Protein AF-A0A1C6EVN4-F1 (afdb_monomer)

Foldseek 3Di:
DDDDDDPDDDDDPDCCVVDVVVVDDDDDDDDDDPPVRVVVVVVCVVDPNDDQVVQEQEEEEQVPVVVLVVCVVVPRGHDYHYDD

Sequence (84 aa):
MCVGLPTKPITFHDMTDDLVYREVQLTGVSGRKIWETWEDFAKVMKGPYFKLDQVIGGRFPMKDFEAALAQIHSGVPGKMILYP

Radius of gyration: 18.88 Å; Cα contacts (8 Å, |Δi|>4): 67; chains: 1; bounding box: 30×33×48 Å

Structure (mmCIF, N/CA/C/O backbone):
data_AF-A0A1C6EVN4-F1
#
_entry.id   AF-A0A1C6EVN4-F1
#
loop_
_atom_site.group_PDB
_atom_site.id
_atom_site.type_symbol
_atom_site.label_atom_id
_atom_site.label_alt_id
_atom_site.label_comp_id
_atom_site.label_asym_id
_atom_site.label_entity_id
_atom_site.label_seq_id
_atom_site.pdbx_PDB_ins_code
_atom_site.Cartn_x
_atom_site.Cartn_y
_atom_site.Cartn_z
_atom_site.occupancy
_atom_site.B_iso_or_equiv
_atom_site.auth_seq_id
_atom_site.auth_comp_id
_atom_site.auth_asym_id
_atom_site.auth_atom_id
_atom_site.pdbx_PDB_model_num
ATOM 1 N N . MET A 1 1 ? 3.074 2.830 -11.487 1.00 68.88 1 MET A N 1
ATOM 2 C CA . MET A 1 1 ? 3.355 2.494 -10.072 1.00 68.88 1 MET A CA 1
ATOM 3 C C . MET A 1 1 ? 2.879 1.073 -9.819 1.00 68.88 1 MET A C 1
ATOM 5 O O . MET A 1 1 ? 1.730 0.782 -10.125 1.00 68.88 1 MET A O 1
ATOM 9 N N . CYS A 1 2 ? 3.741 0.201 -9.300 1.00 85.69 2 CYS A N 1
ATOM 10 C CA . CYS A 1 2 ? 3.421 -1.207 -9.059 1.00 85.69 2 CYS A CA 1
ATOM 11 C C . CYS A 1 2 ? 3.321 -1.480 -7.553 1.00 85.69 2 CYS A C 1
ATOM 13 O O . CYS A 1 2 ? 4.317 -1.339 -6.849 1.00 85.69 2 CYS A O 1
ATOM 15 N N . VAL A 1 3 ? 2.128 -1.868 -7.082 1.00 85.75 3 VAL A N 1
ATOM 16 C CA . VAL A 1 3 ? 1.824 -2.198 -5.668 1.00 85.75 3 VAL A CA 1
ATOM 17 C C . VAL A 1 3 ? 1.282 -3.626 -5.481 1.00 85.75 3 VAL A C 1
ATOM 19 O O . VAL A 1 3 ? 0.887 -4.006 -4.383 1.00 85.75 3 VAL A O 1
ATOM 22 N N . GLY A 1 4 ? 1.231 -4.419 -6.555 1.00 85.06 4 GLY A N 1
ATOM 23 C CA . GLY A 1 4 ? 0.751 -5.801 -6.535 1.00 85.06 4 GLY A CA 1
ATOM 24 C C . GLY A 1 4 ? 1.884 -6.816 -6.395 1.00 85.06 4 GLY A C 1
ATOM 25 O O . GLY A 1 4 ? 3.011 -6.557 -6.812 1.00 85.06 4 GLY A O 1
ATOM 26 N N . LEU A 1 5 ? 1.559 -7.988 -5.846 1.00 88.81 5 LEU A N 1
ATOM 27 C CA . LEU A 1 5 ? 2.456 -9.141 -5.759 1.00 88.81 5 LEU A CA 1
ATOM 28 C C . LEU A 1 5 ? 2.033 -10.179 -6.815 1.00 88.81 5 LEU A C 1
ATOM 30 O O . LEU A 1 5 ? 1.129 -10.975 -6.550 1.00 88.81 5 LEU A O 1
ATOM 34 N N . PRO A 1 6 ? 2.607 -10.148 -8.031 1.00 89.62 6 PRO A N 1
ATOM 35 C CA . PRO A 1 6 ? 2.285 -11.125 -9.063 1.00 89.62 6 PRO A CA 1
ATOM 36 C C . PRO A 1 6 ? 2.790 -12.514 -8.658 1.00 89.62 6 PRO A C 1
ATOM 38 O O . PRO A 1 6 ? 3.899 -12.674 -8.156 1.00 89.62 6 PRO A O 1
ATOM 41 N N . THR A 1 7 ? 1.975 -13.537 -8.904 1.00 92.19 7 THR A N 1
ATOM 42 C CA . THR A 1 7 ? 2.300 -14.940 -8.591 1.00 92.19 7 THR A CA 1
ATOM 43 C C . THR A 1 7 ? 3.102 -15.638 -9.693 1.00 92.19 7 THR A C 1
ATOM 45 O O . THR A 1 7 ? 3.580 -16.753 -9.498 1.00 92.19 7 THR A O 1
ATOM 48 N N . LYS A 1 8 ? 3.251 -14.996 -10.857 1.00 93.75 8 LYS A N 1
ATOM 49 C CA . LYS A 1 8 ? 4.006 -15.480 -12.020 1.00 93.75 8 LYS A CA 1
ATOM 50 C C . LYS A 1 8 ? 4.920 -14.370 -12.552 1.00 93.75 8 LYS A C 1
ATOM 52 O O . LYS A 1 8 ? 4.611 -13.197 -12.329 1.00 93.75 8 LYS A O 1
ATOM 57 N N . PRO A 1 9 ? 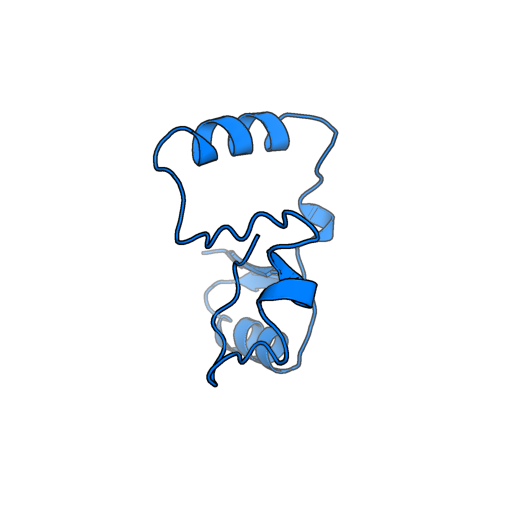6.006 -14.711 -13.270 1.00 90.69 9 PRO A N 1
ATOM 58 C CA . PRO A 1 9 ? 6.834 -13.716 -13.943 1.00 90.69 9 PRO A CA 1
ATOM 59 C C . PRO A 1 9 ? 6.005 -12.829 -14.876 1.00 90.69 9 PRO A C 1
ATOM 61 O O . PRO A 1 9 ? 5.140 -13.320 -15.602 1.00 90.69 9 PRO A O 1
ATOM 64 N N . ILE A 1 10 ? 6.288 -11.529 -14.852 1.00 88.94 10 ILE A N 1
ATOM 65 C CA . ILE A 1 10 ? 5.764 -10.571 -15.827 1.00 88.94 10 ILE A CA 1
ATOM 66 C C . ILE A 1 10 ? 6.794 -10.468 -16.951 1.00 88.94 10 ILE A C 1
ATOM 68 O O . ILE A 1 10 ? 7.972 -10.227 -16.686 1.00 88.94 10 ILE A O 1
ATOM 72 N N . THR A 1 11 ? 6.354 -10.651 -18.192 1.00 90.06 11 THR A N 1
ATOM 73 C CA . THR A 1 11 ? 7.209 -10.586 -19.382 1.00 90.06 11 THR A CA 1
ATOM 74 C C . THR A 1 11 ? 6.771 -9.414 -20.252 1.00 90.06 11 THR A C 1
ATOM 76 O O . THR A 1 11 ? 5.585 -9.282 -20.545 1.00 90.06 11 THR A O 1
ATOM 79 N N . PHE A 1 12 ? 7.723 -8.575 -20.659 1.00 88.25 12 PHE A N 1
ATOM 80 C CA . PHE A 1 12 ? 7.513 -7.581 -21.712 1.00 88.25 12 PHE A CA 1
ATOM 81 C C . PHE A 1 12 ? 7.778 -8.241 -23.063 1.00 88.25 12 PHE A C 1
ATOM 83 O O . PHE A 1 12 ? 8.782 -8.940 -23.206 1.00 88.25 12 PHE A O 1
ATOM 90 N N . HIS A 1 13 ? 6.872 -8.050 -24.023 1.00 86.00 13 HIS A N 1
ATOM 91 C CA . HIS A 1 13 ? 7.036 -8.609 -25.364 1.00 86.00 13 HIS A CA 1
ATOM 92 C C . HIS A 1 13 ? 8.079 -7.822 -26.161 1.00 86.00 13 HIS A C 1
ATOM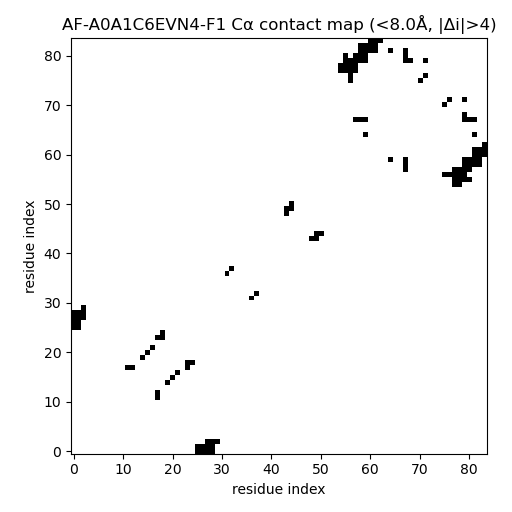 94 O O . HIS A 1 13 ? 8.939 -8.438 -26.784 1.00 86.00 13 HIS A O 1
ATOM 100 N N . ASP A 1 14 ? 8.045 -6.490 -26.076 1.00 91.94 14 ASP A N 1
ATOM 101 C CA . ASP A 1 14 ? 9.056 -5.608 -26.651 1.00 91.94 14 ASP A CA 1
ATOM 102 C C . ASP A 1 14 ? 9.363 -4.481 -25.661 1.00 91.94 14 ASP A C 1
ATOM 104 O O . ASP A 1 14 ? 8.627 -3.508 -25.534 1.00 91.94 14 ASP A O 1
ATOM 108 N N . MET A 1 15 ? 10.474 -4.604 -24.934 1.00 90.81 15 MET A N 1
ATOM 109 C CA . MET A 1 15 ? 10.855 -3.597 -23.940 1.00 90.81 15 MET A CA 1
ATOM 110 C C . MET A 1 15 ? 11.130 -2.221 -24.571 1.00 90.81 15 MET A C 1
ATOM 112 O O . MET A 1 15 ? 10.944 -1.193 -23.912 1.00 90.81 15 MET A O 1
ATOM 116 N N . THR A 1 16 ? 11.554 -2.183 -25.834 1.00 92.19 16 THR A N 1
ATOM 117 C CA . THR A 1 16 ? 11.870 -0.942 -26.534 1.00 92.19 16 THR A CA 1
ATOM 118 C C . THR A 1 16 ? 10.595 -0.161 -26.844 1.00 92.19 16 THR A C 1
ATOM 120 O O . THR A 1 16 ? 10.505 1.011 -26.476 1.00 92.19 16 THR A O 1
ATOM 123 N N . ASP A 1 17 ? 9.584 -0.811 -27.416 1.00 93.44 17 ASP A N 1
ATOM 124 C CA . ASP A 1 17 ? 8.303 -0.172 -27.745 1.00 93.44 17 ASP A CA 1
ATOM 125 C C . ASP A 1 17 ? 7.398 0.038 -26.520 1.00 93.44 17 ASP A C 1
ATOM 127 O O . ASP A 1 17 ? 6.674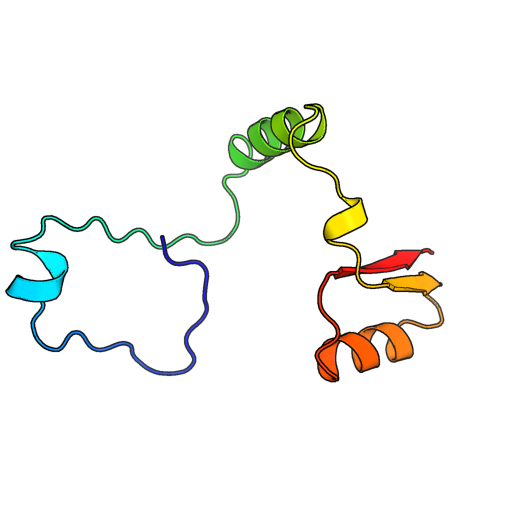 1.040 -26.438 1.00 93.44 17 ASP A O 1
ATOM 131 N N . ASP A 1 18 ? 7.431 -0.891 -25.559 1.00 89.50 18 ASP A N 1
ATOM 132 C CA . ASP A 1 18 ? 6.552 -0.873 -24.386 1.00 89.50 18 ASP A CA 1
ATOM 133 C C . ASP A 1 18 ? 7.011 0.141 -23.326 1.00 89.50 18 ASP A C 1
ATOM 135 O O . ASP A 1 18 ? 6.183 0.657 -22.569 1.00 89.50 18 ASP A O 1
ATOM 139 N N . LEU A 1 19 ? 8.317 0.438 -23.258 1.00 92.56 19 LEU A N 1
ATOM 140 C CA . LEU A 1 19 ? 8.893 1.268 -22.197 1.00 92.56 19 LEU A CA 1
ATOM 141 C C . LEU A 1 19 ? 9.857 2.343 -22.704 1.00 92.56 19 LEU A C 1
ATOM 143 O O . LEU A 1 19 ? 9.699 3.500 -22.320 1.00 92.56 19 LEU A O 1
ATOM 147 N N . VAL A 1 20 ? 10.834 1.998 -23.550 1.00 92.12 20 VAL A N 1
ATOM 148 C CA . VAL A 1 20 ? 11.933 2.918 -23.907 1.00 92.12 20 VAL A CA 1
ATOM 149 C C . VAL A 1 20 ? 11.460 4.063 -24.800 1.00 92.12 20 VAL A C 1
ATOM 151 O O . VAL A 1 20 ? 11.603 5.218 -24.415 1.00 92.12 20 VAL A O 1
ATOM 154 N N . TYR A 1 21 ? 10.861 3.779 -25.959 1.00 96.75 21 TYR A N 1
ATOM 155 C CA . TYR A 1 21 ? 10.420 4.824 -26.895 1.00 96.75 21 TYR A CA 1
ATOM 156 C C . TYR A 1 21 ? 9.265 5.668 -26.367 1.00 96.75 21 TYR A C 1
ATOM 158 O O . TYR A 1 21 ? 9.065 6.795 -26.811 1.00 96.75 21 TYR A O 1
ATOM 166 N N . ARG A 1 22 ? 8.509 5.129 -25.411 1.00 93.62 22 ARG A N 1
ATOM 167 C CA . ARG A 1 22 ? 7.443 5.853 -24.712 1.00 93.62 22 ARG A CA 1
ATOM 168 C C . ARG A 1 22 ? 7.934 6.562 -23.452 1.00 93.62 22 ARG A C 1
ATOM 170 O O . ARG A 1 22 ? 7.125 7.197 -22.782 1.00 93.62 22 ARG A O 1
ATOM 177 N N . GLU A 1 23 ? 9.215 6.405 -23.114 1.00 94.00 23 GLU A N 1
ATOM 178 C CA . GLU A 1 23 ? 9.862 6.974 -21.930 1.00 94.00 23 GLU A CA 1
ATOM 179 C C . GLU A 1 23 ? 9.079 6.702 -20.628 1.00 94.00 23 GLU A C 1
ATOM 181 O O . GLU A 1 23 ? 8.944 7.553 -19.746 1.00 94.00 23 GLU A O 1
ATOM 186 N N . VAL A 1 24 ? 8.520 5.493 -20.499 1.00 94.50 24 VAL A N 1
ATOM 187 C CA . VAL A 1 24 ? 7.655 5.134 -19.368 1.00 94.50 24 VAL A CA 1
ATOM 188 C C . VAL A 1 24 ? 8.478 4.964 -18.094 1.00 94.50 24 VAL A C 1
ATOM 190 O O . VAL A 1 24 ? 9.444 4.205 -18.037 1.00 94.50 24 VAL A O 1
ATOM 193 N N . GLN A 1 25 ? 8.030 5.606 -17.014 1.00 93.19 25 GLN A N 1
ATOM 194 C CA . GLN A 1 25 ? 8.606 5.423 -15.684 1.00 93.19 25 GLN A CA 1
ATOM 195 C C . GLN A 1 25 ? 7.914 4.283 -14.927 1.00 93.19 25 GLN A C 1
ATOM 197 O O . GLN A 1 25 ? 6.736 4.366 -14.559 1.00 93.19 25 GLN A O 1
ATOM 202 N N . LEU A 1 26 ? 8.670 3.220 -14.641 1.00 91.25 26 LEU A N 1
ATOM 203 C CA . LEU A 1 26 ? 8.200 2.069 -13.875 1.00 91.25 26 LEU A CA 1
ATOM 204 C C . LEU A 1 26 ? 8.767 2.082 -12.450 1.00 91.25 26 LEU A C 1
ATOM 206 O O . LEU A 1 26 ? 9.917 1.723 -12.216 1.00 91.25 26 LEU A O 1
ATOM 210 N N . THR A 1 27 ? 7.927 2.442 -11.479 1.00 93.19 27 THR A N 1
ATOM 211 C CA . THR A 1 27 ? 8.305 2.472 -10.056 1.00 93.19 27 THR A CA 1
ATOM 212 C C . THR A 1 27 ? 7.613 1.358 -9.280 1.00 93.19 27 THR A C 1
ATOM 214 O O . THR A 1 27 ? 6.379 1.334 -9.189 1.00 93.19 27 THR A O 1
ATOM 217 N N . GLY A 1 28 ? 8.403 0.462 -8.688 1.00 92.12 28 GLY A N 1
ATOM 218 C CA . GLY A 1 28 ? 7.937 -0.492 -7.682 1.00 92.12 28 GLY A CA 1
ATOM 219 C C . GLY A 1 28 ? 7.787 0.184 -6.321 1.00 92.12 28 GLY A C 1
ATOM 220 O O . GLY A 1 28 ? 8.675 0.917 -5.893 1.00 92.12 28 GLY A O 1
ATOM 221 N N . VAL A 1 29 ? 6.664 -0.048 -5.644 1.00 92.75 29 VAL A N 1
ATOM 222 C CA . VAL A 1 29 ? 6.396 0.505 -4.312 1.00 92.75 29 VAL A CA 1
ATOM 223 C C . VAL A 1 29 ? 6.216 -0.643 -3.333 1.00 92.75 29 VAL A C 1
ATOM 225 O O . VAL A 1 29 ? 5.382 -1.521 -3.536 1.00 92.75 29 VAL A O 1
ATOM 228 N N . SER A 1 30 ? 7.001 -0.619 -2.258 1.00 91.06 30 SER A N 1
ATOM 229 C CA . SER A 1 30 ? 6.939 -1.604 -1.182 1.00 91.06 30 SER A CA 1
ATOM 230 C C . SER A 1 30 ? 6.838 -0.901 0.164 1.00 91.06 30 SER A C 1
ATOM 232 O O . SER A 1 30 ? 7.543 0.076 0.424 1.00 91.06 30 SER A O 1
ATOM 234 N N . GLY A 1 31 ? 5.949 -1.400 1.023 1.00 90.12 31 GLY A N 1
ATOM 235 C CA . GLY A 1 31 ? 5.709 -0.825 2.340 1.00 90.12 31 GLY A CA 1
ATOM 236 C C . GLY A 1 31 ? 5.259 0.638 2.271 1.00 90.12 31 GLY A C 1
ATOM 237 O O . GLY A 1 31 ? 4.402 1.006 1.471 1.00 90.12 31 GLY A O 1
ATOM 238 N N . ARG A 1 32 ? 5.803 1.460 3.171 1.00 92.38 32 ARG A N 1
ATOM 239 C CA . ARG A 1 32 ? 5.519 2.896 3.307 1.00 92.38 32 ARG A CA 1
ATOM 240 C C . ARG A 1 32 ? 6.808 3.615 3.678 1.00 92.38 32 ARG A C 1
ATOM 242 O O . ARG A 1 32 ? 7.602 3.068 4.444 1.00 92.38 32 ARG A O 1
ATOM 249 N N . LYS A 1 33 ? 6.991 4.851 3.209 1.00 90.69 33 LYS A N 1
ATOM 250 C CA . LYS A 1 33 ? 8.068 5.702 3.723 1.00 90.69 33 LYS A CA 1
ATOM 251 C C . LYS A 1 33 ? 7.691 6.151 5.131 1.00 90.69 33 LYS A C 1
ATOM 253 O O . LYS A 1 33 ? 6.602 6.684 5.335 1.00 90.69 33 LYS A O 1
ATOM 258 N N . ILE A 1 34 ? 8.571 5.897 6.097 1.00 76.44 34 ILE A N 1
ATOM 259 C CA . ILE A 1 34 ? 8.201 5.857 7.521 1.00 76.44 34 ILE A CA 1
ATOM 260 C C . ILE A 1 34 ? 7.811 7.222 8.120 1.00 76.44 34 ILE A C 1
ATOM 262 O O . ILE A 1 34 ? 7.179 7.242 9.166 1.00 76.44 34 ILE A O 1
ATOM 266 N N . TRP A 1 35 ? 8.010 8.342 7.425 1.00 86.12 35 TRP A N 1
ATOM 267 C CA . TRP A 1 35 ? 7.544 9.658 7.893 1.00 86.12 35 TRP A CA 1
ATOM 268 C C . TRP A 1 35 ? 6.677 10.364 6.852 1.00 86.12 35 TRP A C 1
ATOM 270 O O . TRP A 1 35 ? 5.510 10.641 7.113 1.00 86.12 35 TRP A O 1
ATOM 280 N N . GLU A 1 36 ? 7.200 10.519 5.633 1.00 90.75 36 GLU A N 1
ATOM 281 C CA . GLU A 1 36 ? 6.512 11.178 4.511 1.00 90.75 36 GLU A CA 1
ATOM 282 C C . GLU A 1 36 ? 5.091 10.635 4.286 1.00 90.75 36 GLU A C 1
ATOM 284 O O . GLU A 1 36 ? 4.116 11.384 4.292 1.00 90.75 36 GLU A O 1
ATOM 289 N N . THR A 1 37 ? 4.943 9.311 4.148 1.00 89.69 37 THR A N 1
ATOM 290 C CA . THR A 1 37 ? 3.638 8.714 3.830 1.00 89.69 37 THR A CA 1
ATOM 291 C C . THR A 1 37 ? 2.639 8.874 4.976 1.00 89.69 37 THR A C 1
ATOM 293 O O . THR A 1 37 ? 1.444 9.009 4.726 1.00 89.69 37 THR A O 1
ATOM 296 N N . TRP A 1 38 ? 3.103 8.867 6.227 1.00 91.25 38 TRP A N 1
ATOM 297 C CA . TRP A 1 38 ? 2.233 9.049 7.389 1.00 91.25 38 TRP A CA 1
ATOM 298 C C . TRP A 1 38 ? 1.754 10.491 7.528 1.00 91.25 38 TRP A C 1
ATOM 300 O O . TRP A 1 38 ? 0.571 10.716 7.791 1.00 91.25 38 TRP A O 1
ATOM 310 N N . GLU A 1 39 ? 2.642 11.459 7.315 1.00 92.25 39 GLU A N 1
ATOM 311 C CA . GLU A 1 39 ? 2.290 12.877 7.347 1.00 92.25 39 GLU A CA 1
ATOM 312 C C . GLU A 1 39 ? 1.305 13.239 6.236 1.00 92.25 39 GLU A C 1
ATOM 314 O O . GLU A 1 39 ? 0.291 13.891 6.494 1.00 92.25 39 GLU A O 1
ATOM 319 N N . ASP A 1 40 ? 1.561 12.780 5.012 1.00 91.81 40 ASP A N 1
ATOM 320 C CA . ASP A 1 40 ? 0.682 13.051 3.877 1.00 91.81 40 ASP A CA 1
ATOM 321 C C . ASP A 1 40 ? -0.672 12.363 4.036 1.00 91.81 40 ASP A C 1
ATOM 323 O O . ASP A 1 40 ? -1.712 12.989 3.817 1.00 91.81 40 ASP A O 1
ATOM 327 N N . PHE A 1 41 ? -0.688 11.120 4.526 1.00 90.25 41 PHE A N 1
ATOM 328 C CA . PHE A 1 41 ? -1.931 10.437 4.868 1.00 90.25 41 PHE A CA 1
ATOM 329 C C . PHE A 1 41 ? -2.738 11.222 5.910 1.00 90.25 41 PHE A C 1
ATOM 331 O O . PHE A 1 41 ? -3.930 11.454 5.716 1.00 90.25 41 PHE A O 1
ATOM 338 N N . ALA A 1 42 ? -2.104 11.700 6.985 1.00 90.19 42 ALA A N 1
ATOM 339 C CA . ALA A 1 42 ? -2.786 12.485 8.012 1.00 90.19 42 ALA A CA 1
ATOM 340 C C . ALA A 1 42 ? -3.383 13.793 7.459 1.00 90.19 42 ALA A C 1
ATOM 342 O O . ALA A 1 42 ? -4.473 14.189 7.879 1.00 90.19 42 ALA A O 1
ATOM 343 N N . LYS A 1 43 ? -2.710 14.456 6.508 1.00 91.75 43 LYS A N 1
ATOM 344 C CA . LYS A 1 43 ? -3.240 15.651 5.826 1.00 91.75 43 LYS A CA 1
ATOM 345 C C . LYS A 1 43 ? -4.475 15.312 4.991 1.00 91.75 43 LYS A C 1
ATOM 347 O O . LYS A 1 43 ? -5.486 16.000 5.111 1.00 91.75 43 LYS A O 1
ATOM 352 N N . VAL A 1 44 ? -4.418 14.239 4.196 1.00 91.06 44 VAL A N 1
ATOM 353 C CA . VAL A 1 44 ? -5.549 13.777 3.370 1.00 91.06 44 VAL A CA 1
ATOM 354 C C . VAL A 1 44 ? -6.754 13.441 4.243 1.00 91.06 44 VAL A C 1
ATOM 356 O O . VAL A 1 44 ? -7.857 13.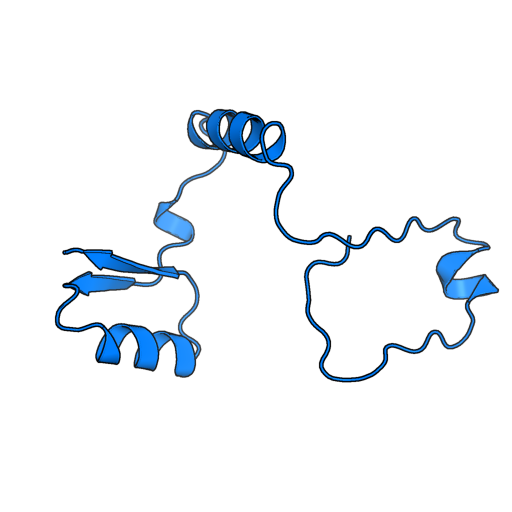900 3.956 1.00 91.06 44 VAL A O 1
ATOM 359 N N . MET A 1 45 ? -6.535 12.714 5.340 1.00 89.88 45 MET A N 1
ATOM 360 C CA . MET A 1 45 ? -7.597 12.299 6.258 1.00 89.88 45 MET A CA 1
ATOM 361 C C . MET A 1 45 ? -8.265 13.456 7.006 1.00 89.88 45 MET A C 1
ATOM 363 O O . MET A 1 45 ? -9.429 13.346 7.380 1.00 89.88 45 MET A O 1
ATOM 367 N N . LYS A 1 46 ? -7.543 14.556 7.247 1.00 90.06 46 LYS A N 1
ATOM 368 C CA . LYS A 1 46 ? -8.105 15.779 7.843 1.00 90.06 46 LYS A CA 1
ATOM 369 C C . LYS A 1 46 ? -8.867 16.634 6.828 1.00 90.06 46 LYS A C 1
ATOM 371 O O . LYS A 1 46 ? -9.675 17.468 7.226 1.00 90.06 46 LYS A O 1
ATOM 376 N N . GLY A 1 47 ? -8.578 16.475 5.538 1.00 89.25 47 GLY A N 1
ATOM 377 C CA . GLY A 1 47 ? -9.234 17.215 4.467 1.00 89.25 47 GLY A CA 1
ATOM 378 C C . GLY A 1 47 ? -10.625 16.661 4.128 1.00 89.25 47 GLY A C 1
ATOM 379 O O . GLY A 1 47 ? -10.938 15.514 4.435 1.00 89.25 47 GLY A O 1
ATOM 380 N N . PRO A 1 48 ? -11.466 17.435 3.423 1.00 87.81 48 PRO A N 1
ATOM 381 C CA . PRO A 1 48 ? -12.804 16.992 3.017 1.00 87.81 48 PRO A CA 1
ATOM 382 C C . PRO A 1 48 ? -12.796 15.978 1.855 1.00 87.81 48 PRO A C 1
ATOM 384 O O . PRO A 1 48 ? -13.857 15.515 1.436 1.00 87.81 48 PRO A O 1
ATOM 387 N N . TYR A 1 49 ? -11.620 15.663 1.305 1.00 82.50 49 TYR A N 1
ATOM 388 C CA . TYR A 1 49 ? -11.462 14.961 0.030 1.00 82.50 49 TYR A CA 1
ATOM 389 C C . TYR A 1 49 ? -11.640 13.443 0.120 1.00 82.50 49 TYR A C 1
ATOM 391 O O . TYR A 1 49 ? -11.956 12.816 -0.888 1.00 82.50 49 TYR A O 1
ATOM 399 N N . PHE A 1 50 ? -11.442 12.841 1.298 1.00 84.94 50 PHE A N 1
ATOM 400 C CA . PHE A 1 50 ? -11.518 11.392 1.463 1.00 84.94 50 PHE A CA 1
ATOM 401 C C . PHE A 1 50 ? -12.399 11.007 2.651 1.00 84.94 50 PHE A C 1
ATOM 403 O O . PHE A 1 50 ? -12.127 11.376 3.791 1.00 84.94 50 PHE A O 1
ATOM 410 N N . LYS A 1 51 ? -13.456 10.234 2.383 1.00 84.31 51 LYS A N 1
ATOM 411 C CA . LYS A 1 51 ? -14.398 9.749 3.398 1.00 84.31 51 LYS A CA 1
ATOM 412 C C . LYS A 1 51 ? -14.230 8.243 3.589 1.00 84.31 51 LYS A C 1
ATOM 414 O O . LYS A 1 51 ? -14.502 7.466 2.679 1.00 84.31 51 LYS A O 1
ATOM 419 N N . LEU A 1 52 ? -13.822 7.838 4.793 1.00 82.94 52 LEU A N 1
ATOM 420 C CA . LEU A 1 52 ? -13.581 6.434 5.160 1.00 82.94 52 LEU A CA 1
ATOM 421 C C . LEU A 1 52 ? -14.814 5.536 5.020 1.00 82.94 52 LEU A C 1
ATOM 423 O O . LEU A 1 52 ? -14.668 4.348 4.750 1.00 82.94 52 LEU A O 1
ATOM 427 N N . ASP A 1 53 ? -16.019 6.080 5.181 1.00 84.75 53 ASP A N 1
ATOM 428 C CA . ASP A 1 53 ? -17.243 5.275 5.157 1.00 84.75 53 ASP A CA 1
ATOM 429 C C . ASP A 1 53 ? -17.456 4.544 3.827 1.00 84.75 53 ASP A C 1
ATOM 431 O O . ASP A 1 53 ? -18.074 3.486 3.806 1.00 84.75 53 ASP A O 1
ATOM 435 N N . GLN A 1 54 ? -16.888 5.054 2.730 1.00 84.06 54 GLN A N 1
ATOM 436 C CA . GLN A 1 54 ? -17.001 4.432 1.409 1.00 84.06 54 GLN A CA 1
ATOM 437 C C . GLN A 1 54 ? -16.119 3.190 1.231 1.00 84.06 54 GLN A C 1
ATOM 439 O O . GLN A 1 54 ? -16.351 2.410 0.312 1.00 84.06 54 GLN A O 1
ATOM 444 N N . VAL A 1 55 ? -15.102 3.000 2.078 1.00 89.12 55 VAL A N 1
ATOM 445 C CA . VAL A 1 55 ? -14.175 1.861 1.974 1.00 89.12 55 VAL A CA 1
ATOM 446 C C . VAL A 1 55 ? -14.446 0.768 3.004 1.00 89.12 55 VAL A C 1
ATOM 448 O O . VAL A 1 55 ? -13.818 -0.290 2.945 1.00 89.12 55 VAL A O 1
ATOM 451 N N . ILE A 1 56 ? -15.355 0.998 3.952 1.00 92.50 56 ILE A N 1
ATOM 452 C CA . ILE A 1 56 ? -15.701 0.025 4.991 1.00 92.50 56 ILE A CA 1
ATOM 453 C C . ILE A 1 56 ? -16.766 -0.925 4.438 1.00 92.50 56 ILE A C 1
ATOM 455 O O . ILE A 1 56 ? -17.881 -0.507 4.149 1.00 92.50 56 ILE A O 1
ATOM 459 N N . GLY A 1 57 ? -16.408 -2.204 4.311 1.00 89.81 57 GLY A N 1
ATOM 460 C CA . GLY A 1 57 ? -17.302 -3.258 3.817 1.00 89.81 57 GLY A CA 1
ATOM 461 C C . GLY A 1 57 ? -18.153 -3.891 4.920 1.00 89.81 57 GLY A C 1
ATOM 462 O O . GLY A 1 57 ? -19.269 -4.329 4.667 1.00 89.81 57 GLY A O 1
ATOM 463 N N . GLY A 1 58 ? -17.659 -3.894 6.162 1.00 92.31 58 GLY A N 1
ATOM 464 C CA . GLY A 1 58 ? -18.363 -4.488 7.295 1.00 92.31 58 GLY A CA 1
ATO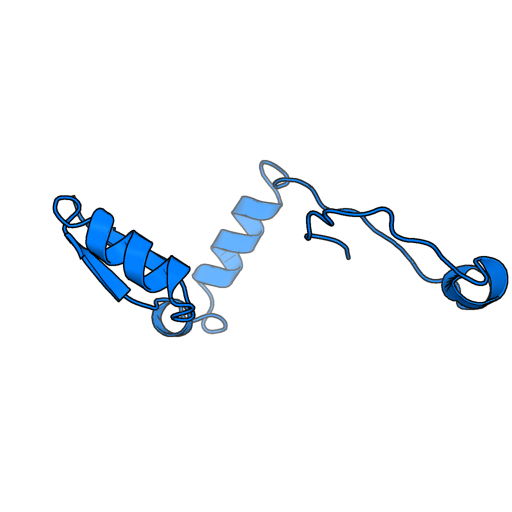M 465 C C . GLY A 1 58 ? -17.713 -4.165 8.637 1.00 92.31 58 GLY A C 1
ATOM 466 O O . GLY A 1 58 ? -16.527 -3.837 8.715 1.00 92.31 58 GLY A O 1
ATOM 467 N N . ARG A 1 59 ? -18.511 -4.236 9.704 1.00 94.81 59 ARG A N 1
ATOM 468 C CA . ARG A 1 59 ? -18.098 -3.983 11.090 1.00 94.81 59 ARG A CA 1
ATOM 469 C C . ARG A 1 59 ? -18.509 -5.176 11.944 1.00 94.81 59 ARG A C 1
ATOM 471 O O . ARG A 1 59 ? -19.685 -5.523 11.961 1.00 94.81 59 ARG A O 1
ATOM 478 N N . PHE A 1 60 ? -17.554 -5.773 12.643 1.00 95.81 60 PHE A N 1
ATOM 479 C CA . PHE A 1 60 ? -17.757 -6.984 13.436 1.00 95.81 60 PHE A CA 1
ATOM 480 C C . PHE A 1 60 ? -17.128 -6.809 14.818 1.00 95.81 60 PHE A C 1
ATOM 482 O O . PHE A 1 60 ? -16.110 -6.123 14.940 1.00 95.81 60 PHE A O 1
ATOM 489 N N . PRO A 1 61 ? -17.689 -7.416 15.872 1.00 96.75 61 PRO A N 1
ATOM 490 C CA . PRO A 1 61 ? -16.965 -7.560 17.125 1.00 96.75 61 PRO A CA 1
ATOM 491 C C . PRO A 1 61 ? -15.809 -8.560 16.939 1.00 96.75 61 PRO A C 1
ATOM 493 O O . PRO A 1 61 ? -15.890 -9.481 16.127 1.00 96.75 61 PRO A O 1
ATOM 496 N N . MET A 1 62 ? -14.726 -8.403 17.697 1.00 95.94 62 MET A N 1
ATOM 497 C CA . MET A 1 62 ? -13.489 -9.174 17.531 1.00 95.94 62 MET A CA 1
ATOM 498 C C . MET A 1 62 ? -13.687 -10.674 17.782 1.00 95.94 62 MET A C 1
ATOM 500 O O . MET A 1 62 ? -13.018 -11.492 17.155 1.00 95.94 62 MET A O 1
ATOM 504 N N . LYS A 1 63 ? -14.659 -11.040 18.627 1.00 96.62 63 LYS A N 1
ATOM 505 C CA . LYS A 1 63 ? -15.095 -12.433 18.827 1.00 96.62 63 LYS A CA 1
ATOM 506 C C . LYS A 1 63 ? -15.599 -13.117 17.546 1.00 96.62 63 LYS A C 1
ATOM 508 O O . LYS A 1 63 ? -15.497 -14.331 17.447 1.00 96.62 63 LYS A O 1
ATOM 513 N N . ASP A 1 64 ? -16.073 -12.349 16.563 1.00 96.50 64 ASP A N 1
ATOM 514 C CA . ASP A 1 64 ? -16.684 -12.853 15.327 1.00 96.50 64 ASP A CA 1
ATOM 515 C C . ASP A 1 64 ? -15.727 -12.705 14.122 1.00 96.50 64 ASP A C 1
ATOM 517 O O . ASP A 1 64 ? -16.157 -12.531 12.978 1.00 96.50 64 ASP A O 1
ATOM 521 N N . PHE A 1 65 ? -14.408 -12.754 14.354 1.00 96.25 65 PHE A N 1
ATOM 522 C CA . PHE A 1 65 ? -13.398 -12.577 13.301 1.00 96.25 65 PHE A CA 1
ATOM 523 C C . PHE A 1 65 ? -13.547 -13.579 12.142 1.00 96.25 65 PHE A C 1
ATOM 525 O O . PHE A 1 65 ? -13.269 -13.234 10.993 1.00 96.25 65 PHE A O 1
ATOM 532 N N . GLU A 1 66 ? -14.025 -14.798 12.408 1.00 97.62 66 GLU A N 1
ATOM 533 C CA . GLU A 1 66 ? -14.253 -15.822 11.381 1.00 97.62 66 GLU A CA 1
ATOM 534 C C . GLU A 1 66 ? -15.300 -15.381 10.352 1.00 97.62 66 GLU A C 1
ATOM 536 O O . GLU A 1 66 ? -15.105 -15.564 9.149 1.00 97.62 66 GLU A O 1
ATOM 541 N N . ALA A 1 67 ? -16.374 -14.722 10.800 1.00 95.56 67 ALA A N 1
ATOM 542 C CA . ALA A 1 67 ? -17.409 -14.197 9.914 1.00 95.56 67 ALA A CA 1
ATOM 543 C C . ALA A 1 67 ? -16.866 -13.065 9.026 1.00 95.56 67 ALA A C 1
ATOM 545 O O . ALA A 1 67 ? -17.159 -13.014 7.829 1.00 95.56 67 ALA A O 1
ATOM 546 N N . ALA A 1 68 ? -16.024 -12.192 9.587 1.00 95.88 68 ALA A N 1
ATOM 547 C CA . ALA A 1 68 ? -15.363 -11.128 8.836 1.00 95.88 68 ALA A CA 1
ATOM 548 C C . ALA A 1 68 ? -14.425 -11.689 7.749 1.00 95.88 68 ALA A C 1
ATOM 550 O O . ALA A 1 68 ? -14.434 -11.214 6.611 1.00 95.88 68 ALA A O 1
ATOM 551 N N . LEU A 1 69 ? -13.646 -12.727 8.072 1.00 95.81 69 LEU A N 1
ATOM 552 C CA . LEU A 1 69 ? -12.766 -13.403 7.113 1.00 95.81 69 LEU A CA 1
ATOM 553 C C . LEU A 1 69 ? -13.561 -14.113 6.012 1.00 95.81 69 LEU A C 1
ATOM 555 O O . LEU A 1 69 ? -13.213 -13.994 4.837 1.00 95.81 69 LEU A O 1
ATOM 559 N N . ALA A 1 70 ? -14.653 -14.796 6.368 1.00 96.62 70 ALA A N 1
ATOM 560 C CA . ALA A 1 70 ? -15.531 -15.450 5.402 1.00 96.62 70 ALA A CA 1
ATOM 561 C C . ALA A 1 70 ? -16.098 -14.451 4.380 1.00 96.62 70 ALA A C 1
ATOM 563 O O . ALA A 1 70 ? -16.091 -14.733 3.181 1.00 96.62 70 ALA A O 1
ATOM 564 N N . GLN A 1 71 ? -16.510 -13.255 4.819 1.00 95.38 71 GLN A N 1
ATOM 5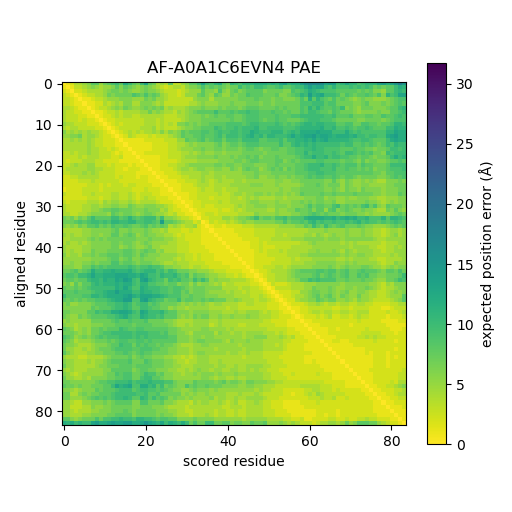65 C CA . GLN A 1 71 ? -16.985 -12.216 3.900 1.00 95.38 71 GLN A CA 1
ATOM 566 C C . GLN A 1 71 ? -15.893 -11.733 2.939 1.00 95.38 71 GLN A C 1
ATOM 568 O O . GLN A 1 71 ? -16.149 -11.641 1.736 1.00 95.38 71 GLN A O 1
ATOM 573 N N . ILE A 1 72 ? -14.672 -11.490 3.432 1.00 93.94 72 ILE A N 1
ATOM 574 C CA . ILE A 1 72 ? -13.539 -11.108 2.571 1.00 93.94 72 ILE A CA 1
ATOM 575 C C . ILE A 1 72 ? -13.262 -12.200 1.532 1.00 93.94 72 ILE A C 1
ATOM 577 O O . ILE A 1 72 ? -13.111 -11.893 0.352 1.00 93.94 72 ILE A O 1
ATOM 581 N N . HIS A 1 73 ? -13.237 -13.471 1.940 1.00 94.50 73 HIS A N 1
ATOM 582 C CA . HIS A 1 73 ? -13.012 -14.592 1.022 1.00 94.50 73 HIS A CA 1
ATOM 583 C C . HIS A 1 73 ? -14.144 -14.776 0.006 1.00 94.50 73 HIS A C 1
ATOM 585 O O . HIS A 1 73 ? -13.883 -15.180 -1.123 1.00 94.50 73 HIS A O 1
ATOM 591 N N . SER A 1 74 ? -15.385 -14.443 0.372 1.00 95.19 74 SER A N 1
ATOM 592 C CA . SER A 1 74 ? -16.526 -14.469 -0.552 1.00 95.19 74 SER A CA 1
ATOM 593 C C . SER A 1 74 ? -16.522 -13.326 -1.578 1.00 95.19 74 SER A C 1
ATOM 595 O O . SER A 1 74 ? -17.358 -13.310 -2.477 1.00 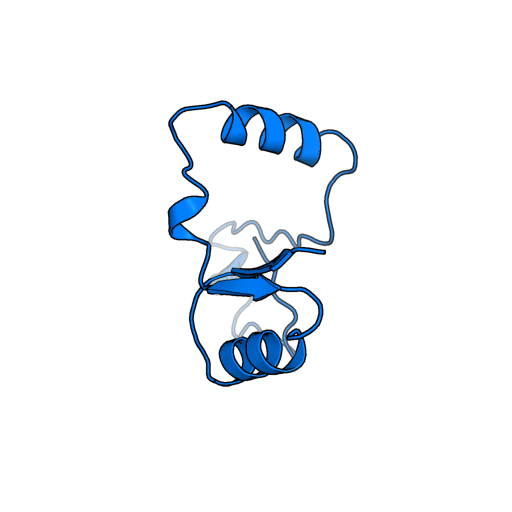95.19 74 SER A O 1
ATOM 597 N N . GLY A 1 75 ? -15.578 -12.382 -1.470 1.00 93.44 75 GLY A N 1
ATOM 598 C CA . GLY A 1 75 ? -15.417 -11.278 -2.414 1.00 93.44 75 GLY A CA 1
ATOM 599 C C . GLY A 1 75 ? -16.224 -10.026 -2.072 1.00 93.44 75 GLY A C 1
ATOM 600 O O . GLY A 1 75 ? -16.384 -9.162 -2.934 1.00 93.44 75 GLY A O 1
ATOM 601 N N . VAL A 1 76 ? -16.719 -9.891 -0.834 1.00 93.06 76 VAL A N 1
ATOM 602 C CA . VAL A 1 76 ? -17.365 -8.645 -0.397 1.00 93.06 76 VAL A CA 1
ATOM 603 C C . VAL A 1 76 ? -16.338 -7.503 -0.460 1.00 93.06 76 VAL A C 1
ATOM 605 O O . VAL A 1 76 ? -15.260 -7.619 0.133 1.00 93.06 76 VAL A O 1
ATOM 608 N N . PRO A 1 77 ? -16.632 -6.402 -1.177 1.00 91.31 77 PRO A N 1
ATOM 609 C CA . PRO A 1 77 ? -15.686 -5.310 -1.348 1.00 91.31 77 PRO A CA 1
ATOM 610 C C . PRO A 1 77 ? -15.507 -4.500 -0.059 1.00 91.31 77 PRO A C 1
ATOM 612 O O . PRO A 1 77 ? -16.411 -4.376 0.764 1.00 91.31 77 PRO A O 1
ATOM 615 N N . GLY A 1 78 ? -14.336 -3.878 0.076 1.00 92.25 78 GLY A N 1
ATOM 616 C CA . GLY A 1 78 ? -14.013 -2.989 1.190 1.00 92.25 78 GLY A CA 1
ATOM 617 C C . GLY A 1 78 ? -13.222 -3.662 2.311 1.00 92.25 78 GLY A C 1
ATOM 618 O O . GLY A 1 78 ? -12.668 -4.751 2.171 1.00 92.25 78 GLY A O 1
ATOM 619 N N . LYS A 1 79 ? -13.092 -2.949 3.429 1.00 93.25 79 LYS A N 1
ATOM 620 C CA . LYS A 1 79 ? -12.356 -3.387 4.618 1.00 93.25 79 LYS A CA 1
ATOM 621 C C . LYS A 1 79 ? -13.325 -3.851 5.697 1.00 93.25 79 LYS A C 1
ATOM 623 O O . LYS A 1 79 ? -14.262 -3.124 6.028 1.00 93.25 79 LYS A O 1
ATOM 628 N N . MET A 1 80 ? -13.061 -5.026 6.267 1.00 95.19 80 MET A N 1
ATOM 629 C CA . MET A 1 80 ? -13.761 -5.500 7.461 1.00 95.19 80 MET A CA 1
ATOM 630 C C . MET A 1 80 ? -13.057 -4.957 8.697 1.00 95.19 80 MET A C 1
ATOM 632 O O . MET A 1 80 ? -11.849 -5.137 8.856 1.00 95.19 80 MET A O 1
ATOM 636 N N . ILE A 1 81 ? -13.806 -4.264 9.547 1.00 95.50 81 ILE A N 1
ATOM 637 C CA . ILE A 1 81 ? -13.298 -3.648 10.771 1.00 95.50 81 ILE A CA 1
ATOM 638 C C . ILE A 1 81 ? -13.716 -4.505 11.960 1.00 95.50 81 ILE A C 1
ATOM 64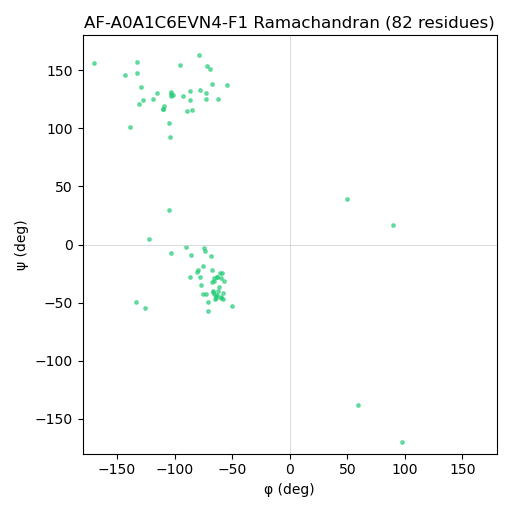0 O O . ILE A 1 81 ? -14.900 -4.808 12.114 1.00 95.50 81 ILE A O 1
ATOM 644 N N . LEU A 1 82 ? -12.742 -4.870 12.793 1.00 96.31 82 LEU A N 1
ATOM 645 C CA . LEU A 1 82 ? -12.960 -5.600 14.037 1.00 96.31 82 LEU A CA 1
ATOM 646 C C . LEU A 1 82 ? -12.892 -4.631 15.222 1.00 96.31 82 LEU A C 1
ATOM 648 O O . LEU A 1 82 ? -11.924 -3.880 15.345 1.00 96.31 82 LEU A O 1
ATOM 652 N N . TYR A 1 83 ? -13.908 -4.660 16.081 1.00 94.31 83 TYR A N 1
ATOM 653 C CA . TYR A 1 83 ? -13.960 -3.894 17.328 1.00 94.31 83 TYR A CA 1
ATOM 654 C C . TYR A 1 83 ? -13.677 -4.814 18.522 1.00 94.31 83 TYR A C 1
ATOM 656 O O . TYR A 1 83 ? -14.313 -5.866 18.583 1.00 94.31 83 TYR A O 1
ATOM 664 N N . PRO A 1 84 ? -12.752 -4.455 19.434 1.00 92.31 84 PRO A N 1
ATOM 665 C CA . PRO A 1 84 ? -12.436 -5.250 20.623 1.00 92.31 84 PRO A CA 1
ATOM 666 C C . PRO A 1 84 ? -13.658 -5.594 21.478 1.00 92.31 84 PRO A C 1
ATOM 668 O O . PRO A 1 84 ? -14.541 -4.716 21.624 1.00 92.31 84 PRO A O 1
#

Nearest PDB structures (foldseek):
  2dq4-ass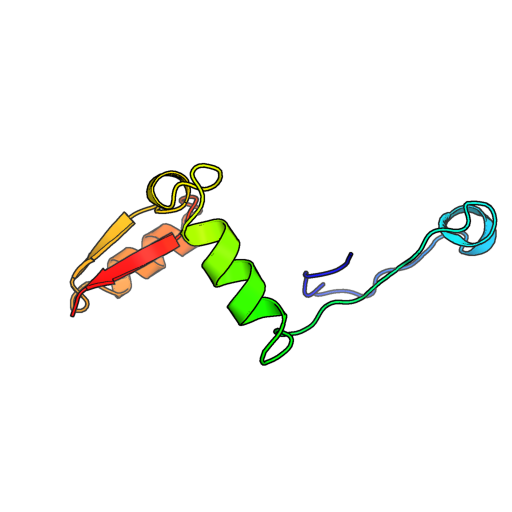embly1_A  TM=9.155E-01  e=3.722E-03  Thermus thermophilus
  1pl6-assembly1_A  TM=8.729E-01  e=3.162E+00  Homo sapiens
  4dlb-assembly1_B  TM=8.113E-01  e=2.578E+00  Solanum lycopersicum
  8gv3-assembly1_A  TM=8.294E-01  e=4.446E+00  Homo sapiens
  2oui-assembly1_A  TM=6.961E-01  e=1.963E+00  Entamoeba histolytica

Solvent-accessible surface area (backbone atoms only — not comparable to full-atom values): 5438 Å² total; per-residue (Å²): 114,46,79,76,84,75,95,61,90,86,79,76,93,47,59,54,72,75,27,56,80,66,66,58,80,83,46,80,56,76,95,69,56,91,54,66,51,54,54,53,49,53,53,47,63,72,39,94,86,54,68,68,76,81,46,54,52,43,80,41,53,48,92,45,48,66,61,51,50,51,41,50,75,74,61,54,65,61,41,69,44,71,40,128

Secondary structure (DSSP, 8-state):
-B----SS----S-HIIIIITTT----B--S--TTHHHHHHHHHHHSTT--GGGTEEEEEEGGGHHHHHHHHHTT--SEEEEE-

Mean predicted aligned error: 5.39 Å

pLDDT: mean 91.16, std 4.6, range [68.88, 97.62]